Protein AF-A0A3D3X3F9-F1 (afdb_monomer_lite)

Radius of gyration: 24.52 Å; chains: 1; bounding box: 42×33×80 Å

Secondary structure (DSSP, 8-state):
--GGG--TT-BTTTTT---HHHHHHHHHHHHHH-TTSPPPPHHHHHH--BHHHHHHHHHHHHHHHHT---------------------

Structure (mmCIF, N/CA/C/O backbone):
data_AF-A0A3D3X3F9-F1
#
_entry.id   AF-A0A3D3X3F9-F1
#
loop_
_atom_site.group_PDB
_atom_site.id
_atom_site.type_symbol
_atom_site.label_atom_id
_atom_site.label_alt_id
_atom_site.label_comp_id
_atom_site.label_asym_id
_atom_site.label_entity_id
_atom_site.label_seq_id
_atom_site.pdbx_PDB_ins_code
_atom_site.Cartn_x
_atom_site.Cartn_y
_atom_site.Cartn_z
_atom_site.occupancy
_atom_site.B_iso_or_equiv
_atom_site.auth_seq_id
_atom_site.auth_comp_id
_atom_site.auth_asym_id
_atom_site.auth_atom_id
_atom_site.pdbx_PDB_model_num
ATOM 1 N N . TYR A 1 1 ? -7.991 -3.826 -11.634 1.00 78.25 1 TYR A N 1
ATOM 2 C CA . TYR A 1 1 ? -7.096 -4.942 -11.982 1.00 78.25 1 TYR A CA 1
ATOM 3 C C . TYR A 1 1 ? -7.818 -6.247 -11.727 1.00 78.25 1 TYR A C 1
ATOM 5 O O . TYR A 1 1 ? -8.541 -6.306 -10.735 1.00 78.25 1 TYR A O 1
ATOM 13 N N . PRO A 1 2 ? -7.690 -7.244 -12.614 1.00 88.94 2 PRO A N 1
ATOM 14 C CA . PRO A 1 2 ? -8.158 -8.592 -12.322 1.00 88.94 2 PRO A CA 1
ATOM 15 C C . PRO A 1 2 ? -7.408 -9.155 -11.101 1.00 88.94 2 PRO A C 1
ATOM 17 O O . PRO A 1 2 ? -6.200 -8.924 -11.001 1.00 88.94 2 PRO A O 1
ATOM 20 N N . PRO A 1 3 ? -8.083 -9.841 -10.163 1.00 87.19 3 PRO A N 1
ATOM 21 C CA . PRO A 1 3 ? -7.455 -10.349 -8.942 1.00 87.19 3 PRO A CA 1
ATOM 22 C C . PRO A 1 3 ? -6.305 -11.328 -9.216 1.00 87.19 3 PRO A C 1
ATOM 24 O O . PRO A 1 3 ? -5.334 -11.350 -8.474 1.00 87.19 3 PRO A O 1
ATOM 27 N N . GLU A 1 4 ? -6.366 -12.082 -10.309 1.00 90.25 4 GLU A N 1
ATOM 28 C CA . GLU A 1 4 ? -5.322 -13.009 -10.751 1.00 90.25 4 GLU A CA 1
ATOM 29 C C . GLU A 1 4 ? -4.028 -12.329 -11.225 1.00 90.25 4 GLU A C 1
ATOM 31 O O . GLU A 1 4 ? -3.005 -12.994 -11.352 1.00 90.25 4 GLU A O 1
ATOM 36 N N . MET A 1 5 ? -4.065 -11.021 -11.499 1.00 87.88 5 MET A N 1
ATOM 37 C CA . MET A 1 5 ? -2.892 -10.224 -11.875 1.00 87.88 5 MET A CA 1
ATOM 38 C C . MET A 1 5 ? -2.291 -9.458 -10.694 1.00 87.88 5 MET A C 1
ATOM 40 O O . MET A 1 5 ? -1.295 -8.767 -10.876 1.00 87.88 5 MET A O 1
ATOM 44 N N . LEU A 1 6 ? -2.909 -9.518 -9.513 1.00 90.12 6 LEU A N 1
ATOM 45 C CA . LEU A 1 6 ? -2.421 -8.824 -8.329 1.00 90.12 6 LEU A CA 1
ATOM 46 C C . LEU A 1 6 ? -1.521 -9.757 -7.523 1.00 90.12 6 LEU A C 1
ATOM 48 O O . LEU A 1 6 ? -1.964 -10.798 -7.043 1.00 90.12 6 LEU A O 1
ATOM 52 N N . GLU A 1 7 ? -0.271 -9.349 -7.327 1.00 91.56 7 GLU A N 1
ATOM 53 C CA . GLU A 1 7 ? 0.650 -10.015 -6.409 1.00 91.56 7 GLU A CA 1
ATOM 54 C C . GLU A 1 7 ? 0.936 -9.132 -5.197 1.00 91.56 7 GLU A C 1
ATOM 56 O O . GLU A 1 7 ? 1.049 -7.911 -5.299 1.00 91.56 7 GLU A O 1
ATOM 61 N N . MET A 1 8 ? 1.103 -9.760 -4.035 1.00 92.38 8 MET A N 1
ATOM 62 C CA . MET A 1 8 ? 1.285 -9.046 -2.770 1.00 92.38 8 MET A CA 1
ATOM 63 C C . MET A 1 8 ? 2.563 -8.188 -2.748 1.00 92.38 8 MET A C 1
ATOM 65 O O . MET A 1 8 ? 2.606 -7.131 -2.121 1.00 92.38 8 MET A O 1
ATOM 69 N N . SER A 1 9 ? 3.590 -8.621 -3.480 1.00 92.25 9 SER A N 1
ATOM 70 C CA . SER A 1 9 ? 4.880 -7.945 -3.615 1.00 92.25 9 SER A CA 1
ATOM 71 C C . SER A 1 9 ? 4.904 -6.806 -4.633 1.00 92.25 9 SER A C 1
ATOM 73 O O . SER A 1 9 ? 5.923 -6.124 -4.706 1.00 92.25 9 SER A O 1
ATOM 75 N N . MET A 1 10 ? 3.837 -6.598 -5.416 1.00 93.19 10 MET A N 1
ATOM 76 C CA . MET A 1 10 ? 3.806 -5.527 -6.418 1.00 93.19 10 MET A CA 1
ATOM 77 C C . MET A 1 10 ? 3.871 -4.150 -5.765 1.00 93.19 10 MET A C 1
ATOM 79 O O . MET A 1 10 ? 3.183 -3.883 -4.772 1.00 93.19 10 MET A O 1
ATOM 83 N N . ASP A 1 11 ? 4.667 -3.270 -6.365 1.00 93.12 11 ASP A N 1
ATOM 84 C CA . ASP A 1 11 ? 4.730 -1.866 -5.995 1.00 93.12 11 ASP A CA 1
ATOM 85 C C . ASP A 1 11 ? 3.511 -1.121 -6.548 1.00 93.12 11 ASP A C 1
ATOM 87 O O . ASP A 1 11 ? 3.177 -1.160 -7.737 1.00 93.12 11 ASP A O 1
ATOM 91 N N . LEU A 1 12 ? 2.833 -0.411 -5.656 1.00 91.81 12 LEU A N 1
ATOM 92 C CA . LEU A 1 12 ? 1.617 0.321 -5.954 1.00 91.81 12 LEU A CA 1
ATOM 93 C C . LEU A 1 12 ? 1.855 1.409 -7.003 1.00 91.81 12 LEU A C 1
ATOM 95 O O . LEU A 1 12 ? 0.981 1.621 -7.826 1.00 91.81 12 LEU A O 1
ATOM 99 N N . GLU A 1 13 ? 3.000 2.092 -7.008 1.00 92.38 13 GLU A N 1
ATOM 100 C CA . GLU A 1 13 ? 3.302 3.166 -7.962 1.00 92.38 13 GLU A CA 1
ATOM 101 C C . GLU A 1 13 ? 4.005 2.636 -9.214 1.00 92.38 13 GLU A C 1
ATOM 103 O O . GLU A 1 13 ? 3.570 2.938 -10.324 1.00 92.38 13 GLU A O 1
ATOM 108 N N . ALA A 1 14 ? 5.058 1.834 -9.052 1.00 92.50 14 ALA A N 1
ATOM 109 C CA . ALA A 1 14 ? 5.899 1.395 -10.162 1.00 92.50 14 ALA A CA 1
ATOM 110 C C . ALA A 1 14 ? 5.248 0.296 -11.015 1.00 92.50 14 ALA A C 1
ATOM 112 O O . ALA A 1 14 ? 5.319 0.371 -12.242 1.00 92.50 14 ALA A O 1
ATOM 113 N N . ASP A 1 15 ? 4.586 -0.683 -10.390 1.00 92.56 15 ASP A N 1
ATOM 114 C CA . ASP A 1 15 ? 3.969 -1.801 -11.114 1.00 92.56 15 ASP A CA 1
ATOM 115 C C . ASP A 1 15 ? 2.499 -1.514 -11.438 1.00 92.56 15 ASP A C 1
ATOM 117 O O . ASP A 1 15 ? 2.021 -1.808 -12.537 1.00 92.56 15 ASP A O 1
ATOM 121 N N . LEU A 1 16 ? 1.769 -0.911 -10.492 1.00 91.12 16 LEU A N 1
ATOM 122 C CA . LEU A 1 16 ? 0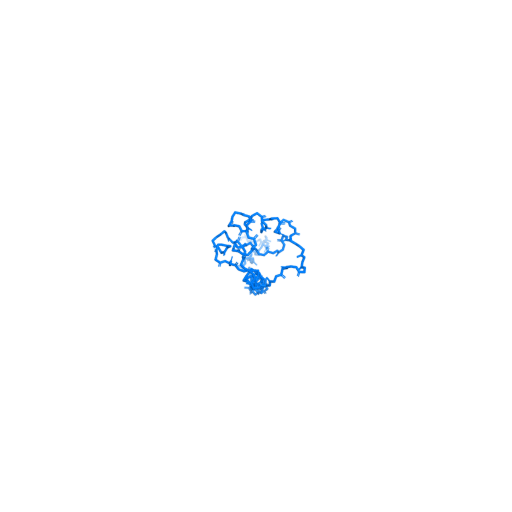.327 -0.682 -10.620 1.00 91.12 16 LEU A CA 1
ATOM 123 C C . LEU A 1 16 ? -0.053 0.756 -11.012 1.00 91.12 16 LEU A C 1
ATOM 125 O O . LEU A 1 16 ? -1.207 0.991 -11.363 1.00 91.12 16 LEU A O 1
ATOM 129 N N . GLY A 1 17 ? 0.858 1.735 -10.995 1.00 91.75 17 GLY A N 1
ATOM 130 C CA . GLY A 1 17 ? 0.534 3.123 -11.371 1.00 91.75 17 GLY A CA 1
ATOM 131 C C . GLY A 1 17 ? -0.471 3.819 -10.436 1.00 91.75 17 GLY A C 1
ATOM 132 O O . GLY A 1 17 ? -1.195 4.736 -10.844 1.00 91.75 17 GLY A O 1
ATOM 133 N N . ILE A 1 18 ? -0.560 3.350 -9.193 1.00 92.31 18 ILE A N 1
ATOM 134 C CA . ILE A 1 18 ? -1.355 3.894 -8.094 1.00 92.31 18 ILE A CA 1
ATOM 135 C C . ILE A 1 18 ? -0.478 4.869 -7.300 1.00 92.31 18 ILE A C 1
ATOM 137 O O . ILE A 1 18 ? 0.285 4.501 -6.396 1.00 92.31 18 ILE A O 1
ATOM 141 N N . ASP A 1 19 ? -0.615 6.140 -7.661 1.00 91.81 19 ASP A N 1
ATOM 142 C CA . ASP A 1 19 ? -0.012 7.273 -6.968 1.00 91.81 19 ASP A CA 1
ATOM 143 C C . ASP A 1 19 ? -0.580 7.476 -5.546 1.00 91.81 19 ASP A C 1
ATOM 145 O O . ASP A 1 19 ? -1.542 6.828 -5.122 1.00 91.81 19 ASP A O 1
ATOM 149 N N . SER A 1 20 ? 0.026 8.392 -4.790 1.00 88.69 20 SER A N 1
ATOM 150 C CA . SER A 1 20 ? -0.370 8.693 -3.411 1.00 88.69 20 SER A CA 1
ATOM 151 C C . SER A 1 20 ? -1.778 9.287 -3.281 1.00 88.69 20 SER A C 1
ATOM 153 O O . SER A 1 20 ? -2.403 9.102 -2.240 1.00 88.69 20 SER A O 1
ATOM 155 N N . ILE A 1 21 ? -2.309 9.949 -4.313 1.00 89.06 21 ILE A N 1
ATOM 156 C CA . ILE A 1 21 ? -3.665 10.518 -4.303 1.00 89.06 21 ILE A CA 1
ATOM 157 C C . ILE A 1 21 ? -4.684 9.390 -4.460 1.00 89.06 21 ILE A C 1
ATOM 159 O O . ILE A 1 21 ? -5.580 9.248 -3.628 1.00 89.06 21 ILE A O 1
ATOM 163 N N . LYS A 1 22 ? -4.497 8.520 -5.458 1.00 91.62 22 LYS A N 1
ATOM 164 C CA . LYS A 1 22 ? -5.359 7.353 -5.684 1.00 91.62 22 LYS A CA 1
ATOM 165 C C . LYS A 1 22 ? -5.364 6.401 -4.499 1.00 91.62 22 LYS A C 1
ATOM 167 O O . LYS A 1 22 ? -6.393 5.803 -4.207 1.00 91.62 22 LYS A O 1
ATOM 172 N N . ARG A 1 23 ? -4.236 6.251 -3.798 1.00 90.62 23 ARG A N 1
ATOM 173 C CA . ARG A 1 23 ? -4.167 5.450 -2.564 1.00 90.62 23 ARG A CA 1
ATOM 174 C C . ARG A 1 23 ? -5.108 5.977 -1.486 1.00 90.62 23 ARG A C 1
ATOM 176 O O . ARG A 1 23 ? -5.828 5.183 -0.887 1.00 90.62 23 ARG A O 1
ATOM 183 N N . VAL A 1 24 ? -5.124 7.293 -1.272 1.00 89.44 24 VAL A N 1
ATOM 184 C CA . VAL A 1 24 ? -6.031 7.938 -0.312 1.00 89.44 24 VAL A CA 1
ATOM 185 C C . VAL A 1 24 ? -7.486 7.757 -0.746 1.00 89.44 24 VAL A C 1
ATOM 187 O O . VAL A 1 24 ? -8.309 7.356 0.069 1.00 89.44 24 VAL A O 1
ATOM 190 N N . GLU A 1 25 ? -7.800 7.950 -2.030 1.00 91.62 25 GLU A N 1
ATOM 191 C CA . GLU A 1 25 ? -9.161 7.747 -2.550 1.00 91.62 25 GLU A CA 1
ATOM 192 C C . GLU A 1 25 ? -9.650 6.299 -2.394 1.00 91.62 25 GLU A C 1
ATOM 194 O O . GLU A 1 25 ? -10.779 6.068 -1.960 1.00 91.62 25 GLU A O 1
ATOM 199 N N . ILE A 1 26 ? -8.802 5.313 -2.712 1.00 89.62 26 ILE A N 1
ATOM 200 C CA . ILE A 1 26 ? -9.115 3.888 -2.533 1.00 89.62 26 ILE A CA 1
ATOM 201 C C . ILE A 1 26 ? -9.356 3.585 -1.055 1.00 89.62 26 ILE A C 1
ATOM 203 O O . ILE A 1 26 ? -10.321 2.895 -0.731 1.00 89.62 26 ILE A O 1
ATOM 207 N N . MET A 1 27 ? -8.506 4.104 -0.165 1.00 87.81 27 MET A N 1
ATOM 208 C CA . MET A 1 27 ? -8.638 3.864 1.269 1.00 87.81 27 MET A CA 1
ATOM 209 C C . MET A 1 27 ? -9.908 4.501 1.838 1.00 87.81 27 MET A C 1
ATOM 211 O O . MET A 1 27 ? -10.607 3.861 2.619 1.00 87.81 27 MET A O 1
ATOM 215 N N . TRP A 1 28 ? -10.272 5.709 1.400 1.00 87.88 28 TRP A N 1
ATOM 216 C CA . TRP A 1 28 ? -11.546 6.330 1.771 1.00 87.88 28 TRP A CA 1
ATOM 217 C C . TRP A 1 28 ? -12.742 5.511 1.295 1.00 87.88 28 TRP A C 1
ATOM 219 O O . TRP A 1 28 ? -13.615 5.189 2.095 1.00 87.88 28 TRP A O 1
ATOM 229 N N . ALA A 1 29 ? -12.755 5.089 0.029 1.00 91.38 29 ALA A N 1
ATOM 230 C CA . ALA A 1 29 ? -13.823 4.239 -0.496 1.00 91.38 29 ALA A CA 1
ATOM 231 C C . ALA A 1 29 ? -13.902 2.875 0.221 1.00 91.38 29 ALA A C 1
ATOM 233 O O . ALA A 1 29 ? -14.972 2.267 0.303 1.00 91.38 29 ALA A O 1
ATOM 234 N N . PHE A 1 30 ? -12.773 2.375 0.728 1.00 88.56 30 PHE A N 1
ATOM 235 C CA . PHE A 1 30 ? -12.707 1.155 1.525 1.00 88.56 30 PHE A CA 1
ATOM 236 C C . PHE A 1 30 ? -13.283 1.371 2.932 1.00 88.56 30 PHE A C 1
ATOM 238 O O . PHE A 1 30 ? -14.135 0.595 3.355 1.00 88.56 30 PHE A O 1
ATOM 245 N N . GLN A 1 31 ? -12.924 2.463 3.610 1.00 87.25 31 GLN A N 1
ATOM 246 C CA . GLN A 1 31 ? -13.474 2.837 4.921 1.00 87.25 31 GLN A CA 1
ATOM 247 C C . GLN A 1 31 ? -14.980 3.137 4.870 1.00 87.25 31 GLN A C 1
ATOM 249 O O . GLN A 1 31 ? -15.709 2.765 5.783 1.00 87.25 31 GLN A O 1
ATOM 254 N N . GLU A 1 32 ? -15.484 3.738 3.786 1.00 90.56 32 GLU A N 1
ATOM 255 C CA . GLU A 1 32 ? -16.931 3.930 3.593 1.00 90.56 32 GLU A CA 1
ATOM 256 C C . GLU A 1 32 ? -17.697 2.601 3.514 1.00 90.56 32 GLU A C 1
ATOM 258 O O . GLU A 1 32 ? -18.862 2.524 3.906 1.00 90.56 32 GLU A O 1
ATOM 263 N N . LYS A 1 33 ? -17.055 1.547 2.995 1.00 91.31 33 LYS A N 1
ATOM 264 C CA . LYS A 1 33 ? -17.640 0.201 2.904 1.00 91.31 33 LYS A CA 1
ATOM 265 C C . LYS A 1 33 ? -17.489 -0.597 4.196 1.00 91.31 33 LYS A C 1
ATOM 267 O O . LYS A 1 33 ? -18.351 -1.428 4.468 1.00 91.31 33 LYS A O 1
ATOM 272 N N . PHE A 1 34 ? -16.419 -0.350 4.946 1.00 87.62 34 PHE A N 1
ATOM 273 C CA . PHE A 1 34 ? -16.050 -1.071 6.163 1.00 87.62 34 PHE A CA 1
ATOM 274 C C . PHE A 1 34 ? -15.760 -0.070 7.295 1.00 87.62 34 PHE A C 1
ATOM 276 O O . PHE A 1 34 ? -14.596 0.182 7.618 1.00 87.62 34 PHE A O 1
ATOM 283 N N . PRO A 1 35 ? -16.802 0.545 7.883 1.00 85.00 35 PRO A N 1
ATOM 284 C CA . PRO A 1 35 ? -16.647 1.573 8.914 1.00 85.00 35 PRO A CA 1
ATOM 285 C C . PRO A 1 35 ? -16.045 1.047 10.226 1.00 85.00 35 PRO A C 1
ATOM 287 O O . PRO A 1 35 ? -15.619 1.838 11.063 1.00 85.00 35 PRO A O 1
ATOM 290 N N . GLU A 1 36 ? -16.020 -0.271 10.426 1.00 83.81 36 GLU A N 1
ATOM 291 C CA . GLU A 1 36 ? -15.348 -0.936 11.543 1.00 83.81 36 GLU A CA 1
ATOM 292 C C . GLU A 1 36 ? -13.818 -0.935 11.435 1.00 83.81 36 GLU A C 1
ATOM 294 O O . GLU A 1 36 ? -13.139 -1.234 12.418 1.00 83.81 36 GLU A O 1
ATOM 299 N N . LEU A 1 37 ? -13.266 -0.622 10.259 1.00 81.25 37 LEU A N 1
ATOM 300 C CA . LEU A 1 37 ? -11.825 -0.615 10.069 1.00 81.25 37 LEU A CA 1
ATOM 301 C C . LEU A 1 37 ? -11.175 0.643 10.661 1.00 81.25 37 LEU A C 1
ATOM 303 O O . LEU A 1 37 ? -11.739 1.740 10.609 1.00 81.25 37 LEU A O 1
ATOM 307 N N . PRO A 1 38 ? -9.952 0.505 11.190 1.00 82.62 38 PRO A N 1
ATOM 308 C CA . PRO A 1 38 ? -9.195 1.621 11.729 1.00 82.62 38 PRO A CA 1
ATOM 309 C C . PRO A 1 38 ? -8.866 2.645 10.636 1.00 82.62 38 PRO A C 1
ATOM 311 O O . PRO A 1 38 ? -8.578 2.302 9.485 1.00 82.62 38 PRO A O 1
ATOM 314 N N . GLN A 1 39 ? -8.896 3.926 11.006 1.00 84.12 39 GLN A N 1
ATOM 315 C CA . GLN A 1 39 ? -8.508 4.994 10.092 1.00 84.12 39 GLN A CA 1
ATOM 316 C C . GLN A 1 39 ? -6.988 5.049 9.945 1.00 84.12 39 GLN A C 1
ATOM 318 O O . GLN A 1 39 ? -6.275 5.216 10.929 1.00 84.12 39 GLN A O 1
ATOM 323 N N . ILE A 1 40 ? -6.520 4.962 8.701 1.00 85.94 40 ILE A N 1
ATOM 324 C CA . ILE A 1 40 ? -5.115 5.143 8.326 1.00 85.94 40 ILE A CA 1
ATOM 325 C C . ILE A 1 40 ? -4.901 6.601 7.923 1.00 85.94 40 ILE A C 1
ATOM 327 O O . ILE A 1 40 ? -5.688 7.159 7.152 1.00 85.94 40 ILE A O 1
ATOM 331 N N . SER A 1 41 ? -3.833 7.224 8.417 1.00 86.19 41 SER A N 1
ATOM 332 C CA . SER A 1 41 ? -3.484 8.594 8.049 1.00 86.19 41 SER A CA 1
ATOM 333 C C . SER A 1 41 ? -2.806 8.676 6.675 1.00 86.19 41 SER A C 1
ATOM 335 O O . SER A 1 41 ? -2.131 7.755 6.216 1.00 86.19 41 SER A O 1
ATOM 337 N N . ASN A 1 42 ? -2.911 9.835 6.016 1.00 85.31 42 ASN A N 1
ATOM 338 C CA . ASN A 1 42 ? -2.253 10.068 4.723 1.00 85.31 42 ASN A CA 1
ATOM 339 C C . ASN A 1 42 ? -0.724 9.905 4.789 1.00 85.31 42 ASN A C 1
ATOM 341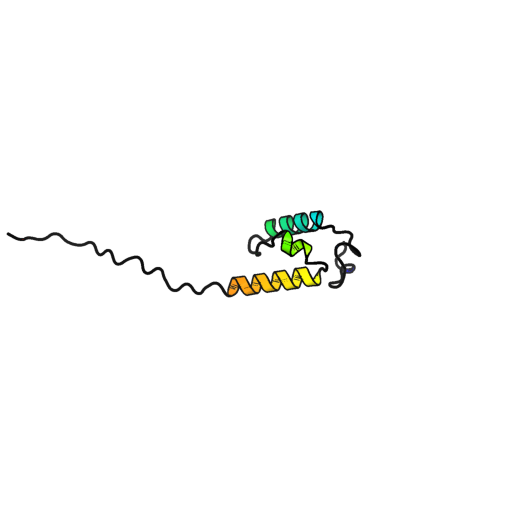 O O . ASN A 1 42 ? -0.105 9.566 3.783 1.00 85.31 42 ASN A O 1
ATOM 345 N N . SER A 1 43 ? -0.122 10.175 5.954 1.00 86.62 43 SER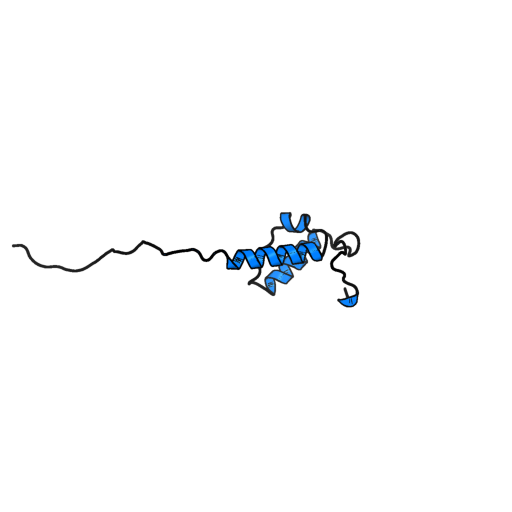 A N 1
ATOM 346 C CA . SER A 1 43 ? 1.318 10.007 6.164 1.00 86.62 43 SER A CA 1
ATOM 347 C C . SER A 1 43 ? 1.697 8.531 6.106 1.00 86.62 43 SER A C 1
ATOM 349 O O . SER A 1 43 ? 2.584 8.167 5.341 1.00 86.62 43 SER A O 1
ATOM 351 N N . GLU A 1 44 ? 0.971 7.684 6.841 1.00 87.88 44 GLU A N 1
ATOM 352 C CA . GLU A 1 44 ? 1.172 6.230 6.846 1.00 87.88 44 GLU A CA 1
ATOM 353 C C . GLU A 1 44 ? 0.960 5.653 5.444 1.00 87.88 44 GLU A C 1
ATOM 355 O O . GLU A 1 44 ? 1.794 4.904 4.942 1.00 87.88 44 GLU A O 1
ATOM 360 N N . MET A 1 45 ? -0.082 6.097 4.733 1.00 86.06 45 MET A N 1
ATOM 361 C CA . MET A 1 45 ? -0.363 5.637 3.368 1.00 86.06 45 MET A CA 1
ATOM 362 C C . MET A 1 45 ? 0.766 5.947 2.363 1.00 86.06 45 MET A C 1
ATOM 364 O O . MET A 1 45 ? 0.915 5.249 1.356 1.00 86.06 45 MET A O 1
ATOM 368 N N . GLY A 1 46 ? 1.571 6.984 2.617 1.00 85.50 46 GLY A N 1
ATOM 369 C CA . GLY A 1 46 ? 2.736 7.332 1.797 1.00 85.50 46 GLY A CA 1
ATOM 370 C C . GLY A 1 46 ? 3.944 6.407 1.999 1.00 85.50 46 GLY A C 1
ATOM 371 O O . GLY A 1 46 ? 4.792 6.298 1.106 1.00 85.50 46 GLY A O 1
ATOM 372 N N . GLU A 1 47 ? 4.019 5.732 3.146 1.00 87.88 47 GLU A N 1
ATOM 373 C CA . GLU A 1 47 ? 5.095 4.799 3.501 1.00 87.88 47 GLU A CA 1
ATOM 374 C C . GLU A 1 47 ? 4.829 3.384 2.968 1.00 87.88 47 GLU A C 1
ATOM 376 O O . GLU A 1 47 ? 5.766 2.658 2.629 1.00 87.88 47 GLU A O 1
ATOM 381 N N . LEU A 1 48 ? 3.555 3.015 2.818 1.00 91.06 48 LEU A N 1
ATOM 382 C CA . LEU A 1 48 ? 3.119 1.721 2.295 1.00 91.06 48 LEU A CA 1
ATOM 383 C C . LEU A 1 48 ? 3.275 1.692 0.769 1.00 91.06 48 LEU A C 1
ATOM 385 O O . LEU A 1 48 ? 2.524 2.337 0.036 1.00 91.06 48 LEU A O 1
ATOM 389 N N . ARG A 1 49 ? 4.273 0.958 0.276 1.00 91.88 49 ARG A N 1
ATOM 390 C CA . ARG A 1 49 ? 4.647 0.861 -1.143 1.00 91.88 49 ARG A CA 1
ATOM 391 C C . ARG A 1 49 ? 4.063 -0.357 -1.839 1.00 91.88 49 ARG A C 1
ATOM 393 O O . ARG A 1 49 ? 3.816 -0.272 -3.035 1.00 91.88 49 ARG A O 1
ATOM 400 N N . THR A 1 50 ? 3.790 -1.439 -1.116 1.00 94.06 50 THR A N 1
ATOM 401 C CA . THR A 1 50 ? 3.251 -2.680 -1.689 1.00 94.06 50 THR A CA 1
ATOM 402 C C . THR A 1 50 ? 1.884 -3.045 -1.121 1.00 94.06 50 THR A C 1
ATOM 404 O O . THR A 1 50 ? 1.486 -2.584 -0.047 1.00 94.06 50 THR A O 1
ATOM 407 N N . LEU A 1 51 ? 1.165 -3.920 -1.830 1.00 90.62 51 LEU A N 1
ATOM 408 C CA . LEU A 1 51 ? -0.089 -4.493 -1.332 1.00 90.62 51 LEU A CA 1
ATOM 409 C C . LEU A 1 51 ? 0.121 -5.260 -0.018 1.00 90.62 51 LEU A C 1
ATOM 411 O O . LEU A 1 51 ? -0.715 -5.163 0.879 1.00 90.62 51 LEU A O 1
ATOM 415 N N . GLN A 1 52 ? 1.258 -5.953 0.125 1.00 92.94 52 GLN A N 1
ATOM 416 C CA . GLN A 1 52 ? 1.625 -6.656 1.356 1.00 92.94 52 GLN A CA 1
ATOM 417 C C . GLN A 1 52 ? 1.681 -5.718 2.549 1.00 92.94 52 GLN A C 1
ATOM 419 O O . GLN A 1 52 ? 1.034 -5.980 3.555 1.00 92.94 52 GLN A O 1
ATOM 424 N N . GLN A 1 53 ? 2.379 -4.593 2.405 1.00 92.69 53 GLN A N 1
ATOM 425 C CA . GLN A 1 53 ? 2.530 -3.624 3.485 1.00 92.69 53 GLN A CA 1
ATOM 426 C C . GLN A 1 53 ? 1.181 -3.049 3.925 1.00 92.69 53 GLN A C 1
ATOM 428 O O . GLN A 1 53 ? 0.951 -2.902 5.121 1.00 92.69 53 GLN A O 1
ATOM 433 N N . ILE A 1 54 ? 0.269 -2.776 2.983 1.00 89.56 54 ILE A N 1
ATOM 434 C CA . ILE A 1 54 ? -1.090 -2.325 3.322 1.00 89.56 54 ILE A CA 1
ATOM 435 C C . ILE A 1 54 ? -1.831 -3.385 4.140 1.00 89.56 54 ILE A C 1
ATOM 437 O O . ILE A 1 54 ? -2.434 -3.061 5.161 1.00 89.56 54 ILE A O 1
ATOM 441 N N . SER A 1 55 ? -1.793 -4.645 3.707 1.00 88.94 55 SER A N 1
ATOM 442 C CA . SER A 1 55 ? -2.476 -5.730 4.416 1.00 88.94 55 SER A CA 1
ATOM 443 C C . SER A 1 55 ? -1.886 -5.985 5.798 1.00 88.94 55 SER A C 1
ATOM 445 O O . SER A 1 55 ? -2.639 -6.191 6.747 1.00 88.94 55 SER A O 1
ATOM 447 N N . ASP A 1 56 ? -0.558 -5.973 5.914 1.00 91.44 56 ASP A N 1
ATOM 448 C CA . ASP A 1 56 ? 0.141 -6.166 7.183 1.00 91.44 56 ASP A CA 1
ATOM 449 C C . ASP A 1 56 ? -0.235 -5.049 8.165 1.00 91.44 56 ASP A C 1
ATOM 451 O O . ASP A 1 56 ? -0.610 -5.329 9.302 1.00 91.44 56 ASP A O 1
ATOM 455 N N . HIS A 1 57 ? -0.239 -3.797 7.699 1.00 89.69 57 HIS A N 1
ATOM 456 C CA . HIS A 1 57 ? -0.605 -2.640 8.513 1.00 89.69 57 HIS A CA 1
ATOM 457 C C . HIS A 1 57 ? -2.078 -2.667 8.949 1.00 89.69 57 HIS A C 1
ATOM 459 O O . HIS A 1 57 ? -2.386 -2.416 10.111 1.00 89.69 57 HIS A O 1
ATOM 465 N N . LEU A 1 58 ? -3.002 -3.042 8.057 1.00 86.44 58 LEU A N 1
ATOM 466 C CA . LEU A 1 58 ? -4.415 -3.216 8.417 1.00 86.44 58 LEU A CA 1
ATOM 467 C C . LEU A 1 58 ? -4.609 -4.311 9.472 1.00 86.44 58 LEU A C 1
ATOM 469 O O . LEU A 1 58 ? -5.392 -4.132 10.402 1.00 86.44 58 LEU A O 1
ATOM 473 N N . ASN A 1 59 ? -3.893 -5.431 9.345 1.00 87.69 59 ASN A N 1
ATOM 474 C CA . ASN A 1 59 ? -3.963 -6.527 10.309 1.00 87.69 59 ASN A CA 1
ATOM 475 C C . ASN A 1 59 ? -3.381 -6.121 11.674 1.00 87.69 59 ASN A C 1
ATOM 477 O O . ASN A 1 59 ? -3.913 -6.490 12.723 1.00 87.69 59 ASN A O 1
ATOM 481 N N . GLU A 1 60 ? -2.310 -5.326 11.668 1.00 88.00 60 GLU A N 1
ATOM 482 C CA . GLU A 1 60 ? -1.722 -4.764 12.881 1.00 88.00 60 GLU A CA 1
ATOM 483 C C . GLU A 1 60 ? -2.703 -3.824 13.587 1.00 88.00 60 GLU A C 1
ATOM 485 O O . GLU A 1 60 ? -2.931 -3.965 14.788 1.00 88.00 60 GLU A O 1
ATOM 490 N N . LEU A 1 61 ? -3.344 -2.915 12.850 1.00 83.75 61 LEU A N 1
ATOM 491 C CA . LEU A 1 61 ? -4.331 -2.002 13.419 1.00 83.75 61 LEU A CA 1
ATOM 492 C C . LEU A 1 61 ? -5.572 -2.750 13.937 1.00 83.75 61 LEU A C 1
ATOM 494 O O . LEU A 1 61 ? -6.067 -2.423 15.014 1.00 83.75 61 LEU A O 1
ATOM 498 N N . ALA A 1 62 ? -6.034 -3.786 13.227 1.00 79.38 62 ALA A N 1
ATOM 499 C CA . ALA A 1 62 ? -7.126 -4.650 13.686 1.00 79.38 62 ALA A CA 1
ATOM 500 C C . ALA A 1 62 ? -6.768 -5.384 14.995 1.00 79.38 62 ALA A C 1
ATOM 502 O O . ALA A 1 62 ? -7.572 -5.451 15.926 1.00 79.38 62 ALA A O 1
ATOM 503 N N . SER A 1 63 ? -5.526 -5.864 15.108 1.00 77.88 63 SER A N 1
ATOM 504 C CA . SER A 1 63 ? -5.014 -6.502 16.330 1.00 77.88 63 SER A CA 1
ATOM 505 C C . SER A 1 63 ? -4.875 -5.509 17.495 1.00 77.88 63 SER A C 1
ATOM 507 O O . SER A 1 63 ? -5.049 -5.872 18.661 1.00 77.88 63 SER A O 1
ATOM 509 N N . GLN A 1 64 ? -4.578 -4.241 17.194 1.00 68.94 64 GLN A N 1
ATOM 510 C CA . GLN A 1 64 ? -4.515 -3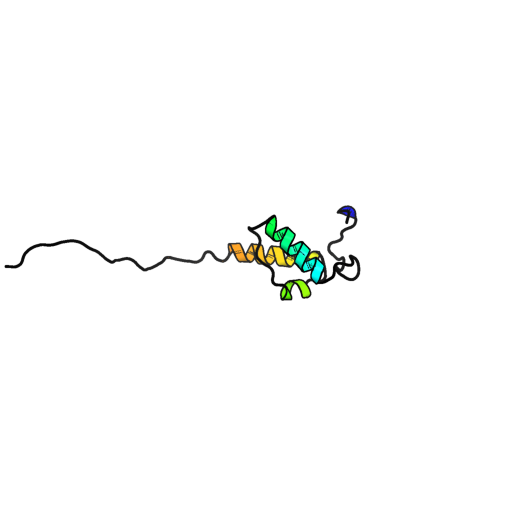.169 18.187 1.00 68.94 64 GLN A CA 1
ATOM 511 C C . GLN A 1 64 ? -5.907 -2.755 18.686 1.00 68.94 64 GLN A C 1
ATOM 513 O O . GLN A 1 64 ? -6.052 -2.483 19.879 1.00 68.94 64 GLN A O 1
ATOM 518 N N . SER A 1 65 ? -6.943 -2.773 17.835 1.00 59.72 65 SER A N 1
ATOM 519 C CA . SER A 1 65 ? -8.323 -2.473 18.254 1.00 59.72 65 SER A CA 1
ATOM 520 C C . SER A 1 65 ? -8.896 -3.468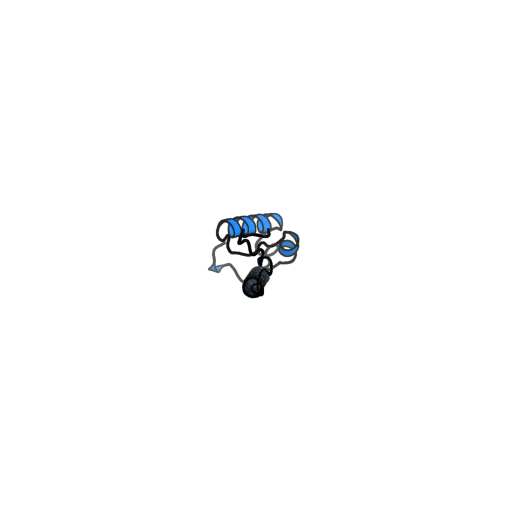 19.272 1.00 59.72 65 SER A C 1
ATOM 522 O O . SER A 1 65 ? -9.675 -3.057 20.128 1.00 59.72 65 SER A O 1
ATOM 524 N N . ASP A 1 66 ? -8.461 -4.733 19.264 1.00 55.28 66 ASP A N 1
ATOM 525 C CA . ASP A 1 66 ? -8.881 -5.730 20.265 1.00 55.28 66 ASP A CA 1
ATOM 526 C C . ASP A 1 66 ? -8.179 -5.564 21.628 1.00 55.28 66 ASP A C 1
ATOM 528 O O . ASP A 1 66 ? -8.682 -6.021 22.657 1.00 55.28 66 ASP A O 1
ATOM 532 N N . SER A 1 67 ? -7.027 -4.884 21.675 1.00 50.84 67 SER A N 1
ATOM 533 C CA . SER A 1 67 ? -6.225 -4.737 22.902 1.00 50.84 67 SER A CA 1
ATOM 534 C C . SER A 1 67 ? -6.566 -3.491 23.733 1.00 50.84 67 SER A C 1
ATOM 536 O O . SER A 1 67 ? -6.052 -3.336 24.843 1.00 50.84 67 SER A O 1
ATOM 538 N N . VAL A 1 68 ? -7.465 -2.618 23.261 1.00 45.81 68 VAL A N 1
ATOM 539 C CA . VAL A 1 68 ? -7.936 -1.432 24.005 1.00 45.81 68 VAL A CA 1
ATOM 540 C C . VAL A 1 68 ? -9.335 -1.678 24.583 1.00 45.81 68 VAL A C 1
ATOM 542 O O . VAL A 1 68 ? -10.285 -0.949 24.323 1.00 45.81 68 VAL A O 1
ATOM 545 N N . ASN A 1 69 ? -9.466 -2.711 25.416 1.00 43.59 69 ASN A N 1
ATOM 546 C CA . ASN A 1 69 ? -10.553 -2.798 26.396 1.00 43.59 69 ASN A CA 1
ATOM 547 C C . ASN A 1 69 ? -10.007 -3.188 27.779 1.00 43.59 69 ASN A C 1
ATOM 549 O O . ASN A 1 69 ? -10.332 -4.226 28.350 1.00 43.59 69 ASN A O 1
ATOM 553 N N . LEU A 1 70 ? -9.131 -2.331 28.308 1.00 46.22 70 LEU A N 1
ATOM 554 C CA . LEU A 1 70 ? -8.803 -2.267 29.731 1.00 46.22 70 LEU A CA 1
ATOM 555 C C . LEU A 1 70 ? -9.263 -0.913 30.283 1.00 46.22 70 LEU A C 1
ATOM 557 O O . LEU A 1 70 ? -8.453 -0.063 30.641 1.00 46.22 70 LEU A O 1
ATOM 561 N N . THR A 1 71 ? -10.576 -0.714 30.367 1.00 44.22 71 THR A N 1
ATOM 562 C CA . THR A 1 71 ? -11.165 0.222 31.330 1.00 44.22 71 THR A CA 1
ATOM 563 C C . THR A 1 71 ? -11.848 -0.577 32.437 1.00 44.22 71 THR A C 1
ATOM 565 O O . THR A 1 71 ? -12.990 -1.004 32.265 1.00 44.22 71 THR A O 1
ATOM 568 N N . PRO A 1 72 ? -11.231 -0.750 33.622 1.00 48.41 72 PRO A N 1
ATOM 569 C CA . PRO A 1 72 ? -12.035 -0.792 34.821 1.00 48.41 72 PRO A CA 1
ATOM 570 C C . PRO A 1 72 ? -12.521 0.642 35.062 1.00 48.41 72 PRO A C 1
ATOM 572 O O . PRO A 1 72 ? -11.760 1.541 35.401 1.00 48.41 72 PRO A O 1
ATOM 575 N N . GLU A 1 73 ? -13.806 0.831 34.796 1.00 47.34 73 GLU A N 1
ATOM 576 C CA . GLU A 1 73 ? -14.714 1.421 35.771 1.00 47.34 73 GLU A CA 1
ATOM 577 C C . GLU A 1 73 ? -14.422 2.862 36.228 1.00 47.34 73 GLU A C 1
ATOM 579 O O . GLU A 1 73 ? -13.613 3.162 37.104 1.00 47.34 73 GLU A O 1
ATOM 584 N N . VAL A 1 74 ? -15.230 3.753 35.658 1.00 49.72 74 VAL A N 1
ATOM 585 C CA . VAL A 1 74 ? -15.771 4.961 36.283 1.00 49.72 74 VAL A CA 1
ATOM 586 C C . VAL A 1 74 ? -15.984 4.755 37.793 1.00 49.72 74 VAL A C 1
ATOM 588 O O . VAL A 1 74 ? -16.994 4.198 38.207 1.00 49.72 74 VAL A O 1
ATOM 591 N N . ILE A 1 75 ? -15.090 5.279 38.636 1.00 52.84 75 ILE A N 1
ATOM 592 C CA . ILE A 1 75 ? -15.433 5.605 40.028 1.00 52.84 75 ILE A CA 1
ATOM 593 C C . ILE A 1 75 ? -15.881 7.065 40.045 1.00 52.84 75 ILE A C 1
ATOM 595 O O . ILE A 1 75 ? -15.134 7.981 40.381 1.00 52.84 75 ILE A O 1
ATOM 599 N N . GLN A 1 76 ? -17.128 7.277 39.637 1.00 45.94 76 GLN A N 1
ATOM 600 C CA . GLN A 1 76 ? -17.875 8.508 39.870 1.00 45.94 76 GLN A CA 1
ATOM 601 C C . GLN A 1 76 ? -19.348 8.152 40.078 1.00 45.94 76 GLN A C 1
ATOM 603 O O . GLN A 1 76 ? -20.163 8.314 39.183 1.00 45.94 76 GLN A O 1
ATOM 608 N N . SER A 1 77 ? -19.673 7.643 41.272 1.00 45.41 77 SER A N 1
ATOM 609 C CA . SER A 1 77 ? -21.005 7.775 41.886 1.00 45.41 77 SER A CA 1
ATOM 610 C C . SER A 1 77 ? -21.059 7.059 43.239 1.00 45.41 77 SER A C 1
ATOM 612 O O . SER A 1 77 ? -21.291 5.857 43.315 1.00 45.41 77 SER A O 1
ATOM 614 N N . ALA A 1 78 ? -20.899 7.824 44.315 1.00 47.59 78 ALA A N 1
ATOM 615 C CA . ALA A 1 78 ? -21.554 7.545 45.592 1.00 47.59 78 ALA A CA 1
ATOM 616 C C . ALA A 1 78 ? -22.068 8.876 46.163 1.00 47.59 78 ALA A C 1
ATOM 618 O O . ALA A 1 78 ? -21.691 9.308 47.249 1.00 47.59 78 ALA A O 1
ATOM 619 N N . GLU A 1 79 ? -22.895 9.563 45.372 1.00 44.97 79 GLU A N 1
ATOM 620 C CA . GLU A 1 79 ? -23.784 10.615 45.859 1.00 44.97 79 GLU A CA 1
ATOM 621 C C . GLU A 1 79 ? -25.048 9.919 46.381 1.00 44.97 79 GLU A C 1
ATOM 623 O O . GLU A 1 79 ? -25.989 9.646 45.640 1.00 44.97 79 GLU A O 1
ATOM 628 N N . ASN A 1 80 ? -25.024 9.545 47.661 1.00 47.91 80 ASN A N 1
ATOM 629 C CA . ASN A 1 80 ? -26.196 9.019 48.353 1.00 47.91 80 ASN A CA 1
ATOM 630 C C . ASN A 1 80 ? -27.074 10.1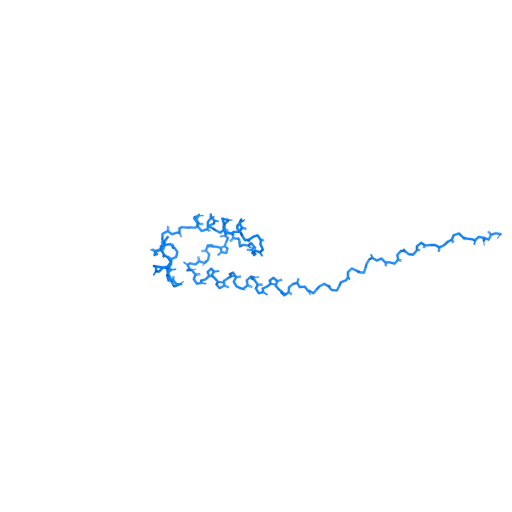98 48.791 1.00 47.91 80 ASN A C 1
ATOM 632 O O . ASN A 1 80 ? -26.750 10.900 49.750 1.00 47.91 80 ASN A O 1
ATOM 636 N N . GLN A 1 81 ? -28.194 10.398 48.100 1.00 48.38 81 GLN A N 1
ATOM 637 C CA . GLN A 1 81 ? -29.355 11.094 48.653 1.00 48.38 81 GLN A CA 1
ATOM 638 C C . GLN A 1 81 ? -30.168 10.101 49.493 1.00 48.38 81 GLN A C 1
ATOM 640 O O . GLN A 1 81 ? -30.330 8.973 49.045 1.00 48.38 81 GLN A O 1
ATOM 645 N N . GLU A 1 82 ? -30.619 10.537 50.681 1.00 49.66 82 GLU A N 1
ATOM 646 C CA . GLU A 1 82 ? -31.823 10.176 51.479 1.00 49.66 82 GLU A CA 1
ATOM 647 C C . GLU A 1 82 ? -31.443 10.383 52.971 1.00 49.66 82 GLU A C 1
ATOM 649 O O . GLU A 1 82 ? -30.439 9.848 53.418 1.00 49.66 82 GLU A O 1
ATOM 654 N N . THR A 1 83 ? -32.094 11.141 53.860 1.00 45.25 83 THR A N 1
ATOM 655 C CA . THR A 1 83 ? -33.512 11.461 54.068 1.00 45.25 83 THR A CA 1
ATOM 656 C C . THR A 1 83 ? -33.626 12.605 55.094 1.00 45.25 83 THR A C 1
ATOM 658 O O . THR A 1 83 ? -32.838 12.689 56.038 1.00 45.25 83 THR A O 1
ATOM 661 N N . GLU A 1 84 ? -34.670 13.431 54.987 1.00 52.53 84 GLU A N 1
ATOM 662 C CA . GLU A 1 84 ? -35.210 14.209 56.109 1.00 52.53 84 GLU A CA 1
ATOM 663 C C . GLU A 1 84 ? -35.435 13.336 57.360 1.00 52.53 84 GLU A C 1
ATOM 665 O O . GLU A 1 84 ? -36.054 12.276 57.253 1.00 52.53 84 GLU A O 1
ATOM 670 N N . LYS A 1 85 ? -35.048 13.829 58.552 1.00 51.16 85 LYS A N 1
ATOM 671 C CA . LYS A 1 85 ? -35.842 13.750 59.802 1.00 51.16 85 LYS A CA 1
ATOM 672 C C . LYS A 1 85 ? -35.142 14.423 61.001 1.00 51.16 85 LYS A C 1
ATOM 674 O O . LYS A 1 85 ? -34.116 13.962 61.476 1.00 51.16 85 LYS A O 1
ATOM 679 N N . LYS A 1 86 ? -35.825 15.440 61.545 1.00 51.12 86 LYS A N 1
ATOM 680 C CA . LYS A 1 86 ? -35.921 15.854 62.966 1.00 51.12 86 LYS A CA 1
ATOM 681 C C . LYS A 1 86 ? -34.644 16.071 63.803 1.00 51.12 86 LYS A C 1
ATOM 683 O O . LYS A 1 86 ? -34.065 15.132 64.339 1.00 51.12 86 LYS A O 1
ATOM 688 N N . LYS A 1 87 ? -34.425 17.335 64.171 1.00 58.81 87 LYS A N 1
ATOM 689 C CA . LYS A 1 87 ? -33.991 17.759 65.516 1.00 58.81 87 LYS A CA 1
ATOM 690 C C . LYS A 1 87 ? -34.589 19.155 65.741 1.00 58.81 87 LYS A C 1
ATOM 692 O O . LYS A 1 87 ? -34.309 20.049 64.954 1.00 58.81 87 LYS A O 1
ATOM 697 N N . LEU A 1 88 ? -35.732 19.261 66.421 1.00 45.19 88 LEU A N 1
ATOM 698 C CA . LEU A 1 88 ? -35.829 19.654 67.836 1.00 45.19 88 LEU A CA 1
ATOM 699 C C . LEU A 1 88 ? -34.678 20.545 68.315 1.00 45.19 88 LEU A C 1
ATOM 701 O O . LEU A 1 88 ? -33.533 20.040 68.357 1.00 45.19 88 LEU A O 1
#

pLDDT: mean 77.68, std 18.05, range [43.59, 94.06]

Foldseek 3Di:
DPPVPADQADFCCPRVVCDLVNLVVVLVVVCVVVVVFDDDDSVNSVVDGGNNSVVVVSVVRVVVVVVPPPDPDDPPDDPDDDDDDDDD

Sequence (88 aa):
YPPEMLEMSMDLEADLGIDSIKRVEIMWAFQEKFPELPQISNSEMGELRTLQQISDHLNELASQSDSVNLTPEVIQSAENQETEKKKL